Protein AF-A0A822JCE2-F1 (afdb_monomer)

Foldseek 3Di:
DFPFQWDQDPQPRDTDTDGPVCQDVQKHWDADPVRRRGTDIDGNVVRD

Secondary structure (DSSP, 8-state):
----EEEEPTTT--EEEE-GGGEETTEEEEEETTTTEEEEEEEGGG--

pLDDT: mean 78.04, std 10.02, range [39.47, 87.19]

Solvent-accessible surface area (backbone atoms only — not comparable to full-atom values): 3114 Å² total; per-residue (Å²): 134,84,71,71,46,68,47,62,40,89,86,73,62,49,72,44,84,39,47,72,85,54,33,60,95,47,35,23,79,48,59,46,74,94,68,68,44,66,78,42,77,44,50,54,85,76,69,120

Structure (mmCIF, N/CA/C/O backbone):
data_AF-A0A822JCE2-F1
#
_entry.id   AF-A0A822JCE2-F1
#
loop_
_atom_site.group_PDB
_atom_site.id
_atom_site.type_symbol
_atom_site.label_atom_id
_atom_site.label_alt_id
_atom_site.label_comp_id
_atom_site.label_asym_id
_atom_site.label_entity_id
_atom_site.label_seq_id
_atom_site.pdbx_PDB_ins_code
_atom_site.Cartn_x
_atom_site.Cartn_y
_atom_site.Cartn_z
_atom_site.occupancy
_atom_site.B_iso_or_equiv
_atom_site.auth_seq_id
_atom_site.auth_comp_id
_atom_site.auth_asym_id
_atom_site.auth_atom_id
_atom_site.pdbx_PDB_model_num
ATOM 1 N N . MET A 1 1 ? -10.935 5.855 -13.449 1.00 39.47 1 MET A N 1
ATOM 2 C CA . MET A 1 1 ? -10.546 6.483 -12.170 1.00 39.47 1 MET A CA 1
ATOM 3 C C . MET A 1 1 ? -9.432 5.636 -11.587 1.00 39.47 1 MET A C 1
ATOM 5 O O . MET A 1 1 ? -9.706 4.550 -11.098 1.00 39.47 1 MET A O 1
ATOM 9 N N . THR A 1 2 ? -8.181 6.050 -11.756 1.00 47.25 2 THR A N 1
ATOM 10 C CA . THR A 1 2 ? -7.027 5.335 -11.197 1.00 47.25 2 THR A CA 1
ATOM 11 C C . THR A 1 2 ? -6.939 5.739 -9.730 1.00 47.25 2 THR A C 1
ATOM 13 O O . THR A 1 2 ? -6.672 6.897 -9.425 1.00 47.25 2 THR A O 1
ATOM 16 N N . SER A 1 3 ? -7.307 4.838 -8.819 1.00 55.12 3 SER A N 1
ATOM 17 C CA . SER A 1 3 ? -7.123 5.067 -7.386 1.00 55.12 3 SER A CA 1
ATOM 18 C C . SER A 1 3 ? -5.655 4.784 -7.072 1.00 55.12 3 SER A C 1
ATOM 20 O O . SER A 1 3 ? -5.278 3.652 -6.782 1.00 55.12 3 SER A O 1
ATOM 22 N N . ASP A 1 4 ? -4.805 5.796 -7.242 1.00 66.75 4 ASP A N 1
ATOM 23 C CA . ASP A 1 4 ? -3.412 5.746 -6.799 1.00 66.75 4 ASP A CA 1
ATOM 24 C C . ASP A 1 4 ? -3.404 5.848 -5.263 1.00 66.75 4 ASP A C 1
ATOM 26 O O . ASP A 1 4 ? -3.541 6.932 -4.689 1.00 66.75 4 ASP A O 1
ATOM 30 N N . LYS A 1 5 ? -3.300 4.696 -4.586 1.00 77.50 5 LYS A N 1
ATOM 31 C CA . LYS A 1 5 ? -3.113 4.621 -3.132 1.00 77.50 5 LYS A CA 1
ATOM 32 C C . LYS A 1 5 ? -1.696 5.095 -2.820 1.00 77.50 5 LYS A C 1
ATOM 34 O O . LYS A 1 5 ? -0.729 4.573 -3.352 1.00 77.50 5 LYS A O 1
ATOM 39 N N . GLN A 1 6 ? -1.534 6.079 -1.945 1.00 79.25 6 GLN A N 1
ATOM 40 C CA . GLN A 1 6 ? -0.201 6.529 -1.534 1.00 79.25 6 GLN A CA 1
ATOM 41 C C . GLN A 1 6 ? 0.109 5.994 -0.144 1.00 79.25 6 GLN A C 1
ATOM 43 O O . GLN A 1 6 ? -0.626 6.262 0.805 1.00 79.25 6 GLN A O 1
ATOM 48 N N . TYR A 1 7 ? 1.206 5.255 -0.012 1.00 81.50 7 TYR A N 1
ATOM 49 C CA . TYR A 1 7 ? 1.699 4.823 1.286 1.00 81.50 7 TYR A CA 1
ATOM 50 C C . TYR A 1 7 ? 2.753 5.785 1.802 1.00 81.50 7 TYR A C 1
ATOM 52 O O . TYR A 1 7 ? 3.763 6.027 1.147 1.00 81.50 7 TYR A O 1
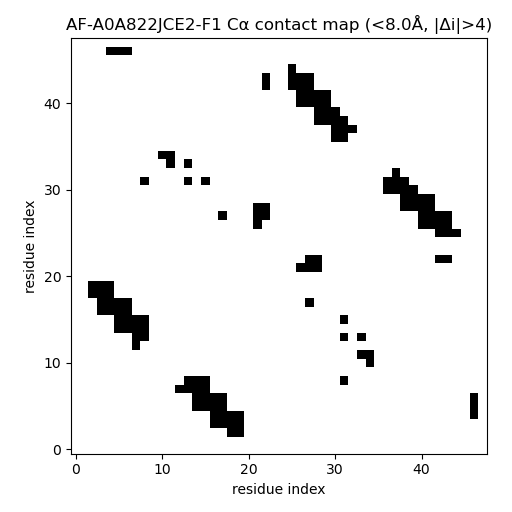ATOM 60 N N . LYS A 1 8 ? 2.562 6.296 3.014 1.00 83.12 8 LYS A N 1
ATOM 61 C CA . LYS A 1 8 ? 3.560 7.144 3.655 1.00 83.12 8 LYS A CA 1
ATOM 62 C C . LYS A 1 8 ? 4.492 6.293 4.505 1.00 83.12 8 LYS A C 1
ATOM 64 O O . LYS A 1 8 ? 4.059 5.708 5.494 1.00 83.12 8 LYS A O 1
ATOM 69 N N . CYS A 1 9 ? 5.773 6.257 4.147 1.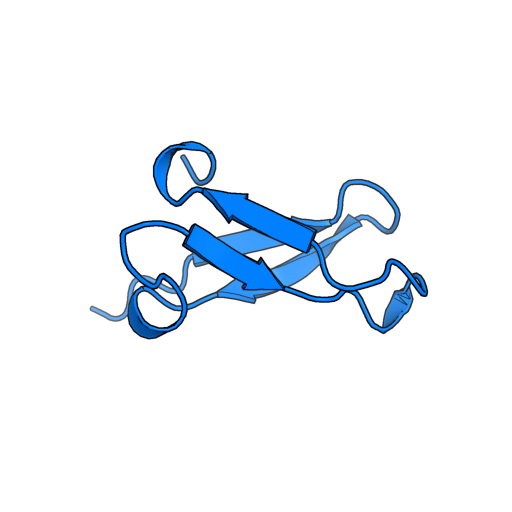00 82.56 9 CYS A N 1
ATOM 70 C CA . CYS A 1 9 ? 6.770 5.544 4.934 1.00 82.56 9 CYS 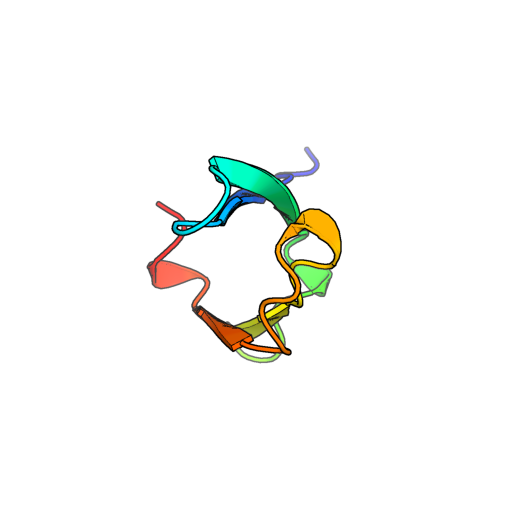A CA 1
ATOM 71 C C . CYS A 1 9 ? 6.826 6.123 6.361 1.00 82.56 9 CYS A C 1
ATOM 73 O O . CYS A 1 9 ? 7.025 7.331 6.513 1.00 82.56 9 CYS A O 1
ATOM 75 N N . PRO A 1 10 ? 6.696 5.305 7.419 1.00 78.69 10 PRO A N 1
ATOM 76 C CA . PRO A 1 10 ? 6.706 5.798 8.795 1.00 78.69 10 PRO A CA 1
ATOM 77 C C . PRO A 1 10 ? 8.069 6.364 9.216 1.00 78.69 10 PRO A C 1
ATOM 79 O O . PRO A 1 10 ? 8.127 7.180 10.130 1.00 78.69 10 PRO A O 1
ATOM 82 N N . ASN A 1 11 ? 9.153 5.960 8.543 1.00 81.38 11 ASN A N 1
ATOM 83 C CA . ASN A 1 11 ? 10.514 6.318 8.933 1.00 81.38 11 ASN A CA 1
ATOM 84 C C . ASN A 1 11 ? 10.942 7.680 8.359 1.00 81.38 11 ASN A C 1
ATOM 86 O O . ASN A 1 11 ? 11.278 8.601 9.096 1.00 81.38 11 ASN A O 1
ATOM 90 N N . CYS A 1 12 ? 10.852 7.851 7.038 1.00 84.81 12 CYS A N 1
ATOM 91 C CA . CYS A 1 12 ? 11.242 9.097 6.361 1.00 84.81 12 CYS A CA 1
ATOM 92 C C . CYS A 1 12 ? 10.071 9.983 5.934 1.00 84.81 12 CYS A C 1
ATOM 94 O O . CYS A 1 12 ? 10.296 11.055 5.377 1.00 84.81 12 CYS A O 1
ATOM 96 N N . LYS A 1 13 ? 8.823 9.553 6.163 1.00 81.62 13 LYS A N 1
ATOM 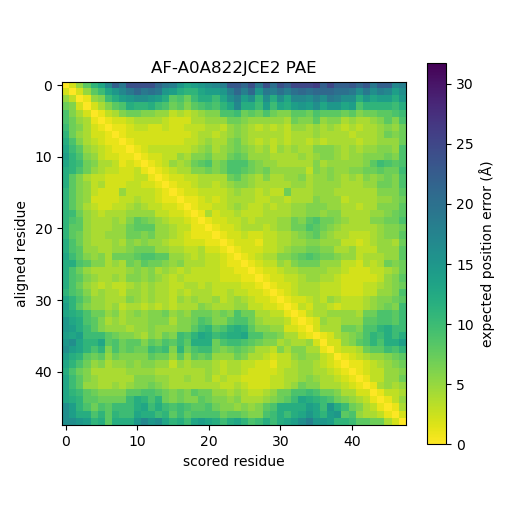97 C CA . LYS A 1 13 ? 7.604 10.264 5.739 1.00 81.62 13 LYS A CA 1
ATOM 98 C C . LYS A 1 13 ? 7.483 10.451 4.222 1.00 81.62 13 LYS A C 1
ATOM 100 O O . LYS A 1 13 ? 6.638 11.236 3.792 1.00 81.62 13 LYS A O 1
ATOM 105 N N . HIS A 1 14 ? 8.278 9.725 3.435 1.00 83.62 14 HIS A N 1
ATOM 106 C CA . HIS A 1 14 ? 8.208 9.747 1.980 1.00 83.62 14 HIS A CA 1
ATOM 107 C C . HIS A 1 14 ? 6.933 9.046 1.500 1.00 83.62 14 HIS A C 1
ATOM 109 O O . HIS A 1 14 ? 6.571 7.987 2.022 1.00 83.62 14 HIS A O 1
ATOM 115 N N . SER A 1 15 ? 6.249 9.648 0.529 1.00 81.94 15 SER A N 1
ATOM 116 C CA . SER A 1 15 ? 5.048 9.074 -0.077 1.00 81.94 15 SER A CA 1
ATOM 117 C C . SER A 1 15 ? 5.445 8.153 -1.219 1.00 81.94 15 SER A C 1
ATOM 119 O O . SER A 1 15 ? 5.993 8.597 -2.222 1.00 81.94 15 SER A O 1
ATOM 121 N N . ILE A 1 16 ? 5.149 6.872 -1.065 1.00 82.88 16 ILE A N 1
ATOM 122 C CA . ILE A 1 16 ? 5.365 5.851 -2.075 1.00 82.88 16 ILE A CA 1
ATOM 123 C C . ILE A 1 16 ? 4.045 5.660 -2.827 1.00 82.88 16 ILE A C 1
ATOM 125 O O . ILE A 1 16 ? 3.042 5.294 -2.203 1.00 82.88 16 ILE A O 1
ATOM 129 N N . PRO A 1 17 ? 4.003 5.927 -4.142 1.00 81.31 17 PRO A N 1
ATOM 130 C CA . PRO A 1 17 ? 2.820 5.655 -4.939 1.00 81.31 17 PRO A CA 1
ATOM 131 C C . PRO A 1 17 ? 2.652 4.140 -5.094 1.00 81.31 17 PRO A C 1
ATOM 133 O O . PRO A 1 17 ? 3.564 3.453 -5.547 1.00 81.31 17 PRO A O 1
ATOM 136 N N . LEU A 1 18 ? 1.485 3.631 -4.711 1.00 81.88 18 LEU A N 1
ATOM 137 C CA . LEU A 1 18 ? 1.082 2.240 -4.867 1.00 81.88 18 LEU A CA 1
ATOM 138 C C . LEU A 1 18 ? -0.181 2.167 -5.711 1.00 81.88 18 LEU A C 1
ATOM 140 O O . LEU A 1 18 ? -1.125 2.947 -5.572 1.00 81.88 18 LEU A O 1
ATOM 144 N N . ARG A 1 19 ? -0.226 1.177 -6.584 1.00 82.81 19 ARG A N 1
ATOM 145 C CA . ARG A 1 19 ? -1.391 0.882 -7.405 1.00 82.81 19 ARG A CA 1
ATOM 146 C C . ARG A 1 19 ? -2.033 -0.386 -6.893 1.00 82.81 19 ARG A C 1
ATOM 148 O O . ARG A 1 19 ? -1.366 -1.264 -6.363 1.00 82.81 19 ARG A O 1
ATOM 155 N N . SER A 1 20 ? -3.331 -0.539 -7.132 1.00 78.25 20 SER A N 1
ATOM 156 C CA . SER A 1 20 ? -4.042 -1.783 -6.807 1.00 78.25 20 SER A CA 1
ATOM 157 C C . SER A 1 20 ? -3.393 -3.017 -7.456 1.00 78.25 20 SER A C 1
ATOM 159 O O . SER A 1 20 ? -3.470 -4.106 -6.902 1.00 78.25 20 SER A O 1
ATOM 161 N N . ALA A 1 21 ? -2.720 -2.841 -8.600 1.00 82.06 21 ALA A N 1
ATOM 162 C CA . ALA A 1 21 ? -1.968 -3.894 -9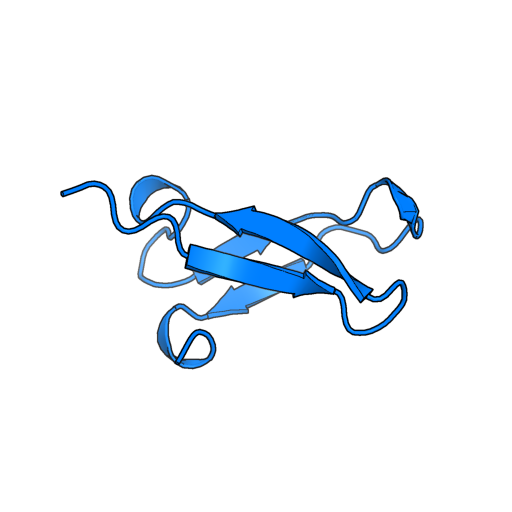.281 1.00 82.06 21 ALA A CA 1
ATOM 163 C C . ALA A 1 21 ? -0.710 -4.356 -8.520 1.00 82.06 21 ALA A C 1
ATOM 165 O O . ALA A 1 21 ? -0.269 -5.482 -8.729 1.00 82.06 21 ALA A O 1
ATOM 166 N N . ASP A 1 22 ? -0.157 -3.523 -7.634 1.00 82.81 22 ASP A N 1
ATOM 167 C CA . ASP A 1 22 ? 0.991 -3.880 -6.793 1.00 82.81 22 ASP A CA 1
ATOM 168 C C . ASP A 1 22 ? 0.583 -4.799 -5.629 1.00 82.81 22 ASP A C 1
ATOM 170 O O . ASP A 1 22 ? 1.434 -5.447 -5.021 1.00 82.81 22 ASP A O 1
ATOM 17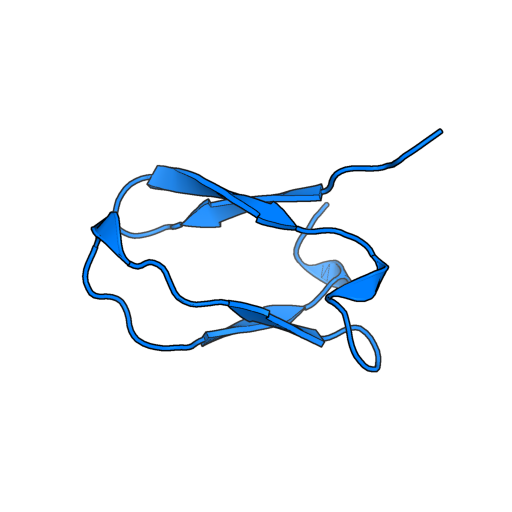4 N N . PHE A 1 23 ? -0.719 -4.894 -5.325 1.00 84.56 23 PHE A N 1
ATOM 175 C CA . PHE A 1 23 ? -1.243 -5.762 -4.274 1.00 84.56 23 PHE A CA 1
ATOM 176 C C . PHE A 1 23 ? -1.527 -7.159 -4.817 1.00 84.56 23 PHE A C 1
ATOM 178 O O . PHE A 1 23 ? -2.559 -7.427 -5.435 1.00 84.56 23 PHE A O 1
ATOM 185 N N . ILE A 1 24 ? -0.648 -8.101 -4.500 1.00 84.69 24 ILE A N 1
ATOM 186 C CA . ILE A 1 24 ? -0.853 -9.515 -4.791 1.00 84.69 24 ILE A CA 1
ATOM 187 C C . ILE A 1 24 ? -1.585 -10.130 -3.597 1.00 84.69 24 ILE A C 1
ATOM 189 O O . ILE A 1 24 ? -1.057 -10.200 -2.491 1.00 84.69 24 ILE A O 1
ATOM 193 N N . ARG A 1 25 ? -2.837 -10.558 -3.810 1.00 86.38 25 ARG A N 1
ATOM 194 C CA . ARG A 1 25 ? -3.735 -11.075 -2.751 1.00 86.38 25 ARG A CA 1
ATOM 195 C C . ARG A 1 25 ? -3.952 -10.082 -1.594 1.00 86.38 25 ARG A C 1
ATOM 197 O O . ARG A 1 25 ? -4.115 -10.496 -0.452 1.00 86.38 25 ARG A O 1
ATOM 204 N N . GLY A 1 26 ? -3.957 -8.782 -1.896 1.00 83.62 26 GLY A N 1
ATOM 205 C CA . GLY A 1 26 ? -4.140 -7.725 -0.896 1.00 83.62 26 GLY A CA 1
ATOM 206 C C . GLY A 1 26 ? -2.863 -7.328 -0.154 1.00 83.62 26 GLY A C 1
ATOM 207 O O . GLY A 1 26 ? -2.949 -6.547 0.787 1.00 83.62 26 GLY A O 1
ATOM 208 N N . ILE A 1 27 ? -1.692 -7.820 -0.574 1.00 85.50 27 ILE A N 1
ATOM 209 C CA . ILE A 1 27 ? -0.393 -7.450 -0.004 1.00 85.50 27 ILE A CA 1
ATOM 210 C C . ILE A 1 27 ? 0.490 -6.857 -1.103 1.00 85.50 27 ILE A C 1
ATOM 212 O O . ILE A 1 27 ? 0.742 -7.513 -2.111 1.00 85.50 27 ILE A O 1
ATOM 216 N N . ALA A 1 28 ? 0.982 -5.636 -0.904 1.00 87.19 28 ALA A N 1
ATOM 217 C CA . ALA A 1 28 ? 2.000 -5.017 -1.744 1.00 87.19 28 ALA A CA 1
ATOM 218 C C . ALA A 1 28 ? 3.372 -5.146 -1.088 1.00 87.19 28 ALA A C 1
ATOM 220 O O . ALA A 1 28 ? 3.523 -4.903 0.109 1.00 87.19 28 ALA A O 1
ATOM 221 N N . MET A 1 29 ? 4.381 -5.523 -1.868 1.00 85.75 29 MET A N 1
ATOM 222 C CA . MET A 1 29 ? 5.768 -5.540 -1.410 1.00 85.75 29 MET A CA 1
ATOM 223 C C . MET A 1 29 ? 6.430 -4.237 -1.836 1.00 85.75 29 MET A C 1
ATOM 225 O O . MET A 1 29 ? 6.460 -3.909 -3.019 1.00 85.75 29 MET A O 1
ATOM 229 N N . VAL A 1 30 ? 6.924 -3.473 -0.870 1.00 82.94 30 VAL A N 1
ATOM 230 C CA . VAL A 1 30 ? 7.365 -2.099 -1.088 1.00 82.94 30 VAL A CA 1
ATOM 231 C C . VAL A 1 30 ? 8.676 -1.880 -0.360 1.00 82.94 30 VAL A C 1
ATOM 233 O O . VAL A 1 30 ? 8.875 -2.352 0.753 1.00 82.94 30 VAL A O 1
ATOM 236 N N . SER A 1 31 ? 9.597 -1.171 -0.989 1.00 82.25 31 SER A N 1
ATOM 237 C CA . SER A 1 31 ? 10.892 -0.831 -0.405 1.00 82.25 31 SER A CA 1
ATOM 238 C C . SER A 1 31 ? 11.075 0.675 -0.468 1.00 82.25 31 SER A C 1
ATOM 240 O O . SER A 1 31 ? 10.932 1.273 -1.533 1.00 82.25 31 SER A O 1
ATOM 242 N N . CYS A 1 32 ? 11.394 1.291 0.668 1.00 81.75 32 CYS A N 1
ATOM 243 C CA . CYS A 1 32 ? 11.687 2.718 0.726 1.00 81.75 32 CYS A CA 1
ATOM 244 C C . CYS A 1 32 ? 13.181 2.922 0.480 1.00 81.75 32 CYS A C 1
ATOM 246 O O . CYS A 1 32 ? 14.003 2.788 1.389 1.00 81.75 32 CYS A O 1
ATOM 248 N N . VAL A 1 33 ? 13.518 3.254 -0.767 1.00 77.75 33 VAL A N 1
ATOM 249 C CA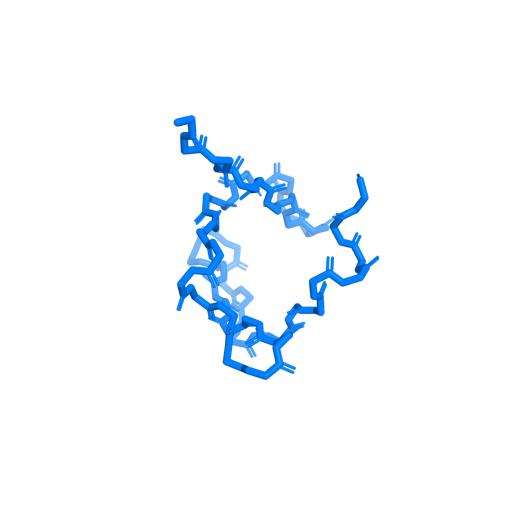 . VAL A 1 33 ? 14.904 3.492 -1.190 1.00 77.75 33 VAL A CA 1
ATOM 250 C C . VAL A 1 33 ? 15.485 4.728 -0.493 1.00 77.75 33 VAL A C 1
ATOM 252 O O . VAL A 1 33 ? 16.625 4.679 -0.044 1.00 77.75 33 VAL A O 1
ATOM 255 N N . ASP A 1 34 ? 14.690 5.786 -0.297 1.00 77.88 34 ASP A N 1
ATOM 256 C CA . ASP A 1 34 ? 15.127 7.038 0.344 1.00 77.88 34 ASP A CA 1
ATOM 257 C C . ASP A 1 34 ? 15.637 6.866 1.775 1.00 77.88 34 ASP A C 1
ATOM 259 O O . ASP A 1 34 ? 16.520 7.591 2.224 1.00 77.88 34 ASP A O 1
ATOM 263 N N . CYS A 1 35 ? 15.059 5.924 2.515 1.00 80.38 35 CYS A N 1
ATOM 264 C CA . CYS A 1 35 ? 15.363 5.722 3.923 1.00 80.38 35 CYS A CA 1
ATOM 265 C C . CYS A 1 35 ? 16.220 4.487 4.194 1.00 80.38 35 CYS A C 1
ATOM 267 O O . CYS A 1 35 ? 16.510 4.192 5.352 1.00 80.38 35 CYS A O 1
ATOM 269 N N . GLY A 1 36 ? 16.593 3.748 3.142 1.00 78.06 36 GLY A N 1
ATOM 270 C CA . GLY A 1 36 ? 17.291 2.469 3.262 1.00 78.06 36 GLY A CA 1
ATOM 271 C C . GLY A 1 36 ? 16.473 1.400 3.990 1.00 78.06 36 GLY A C 1
ATOM 272 O O . GLY A 1 36 ? 17.022 0.385 4.416 1.00 78.06 36 GLY A O 1
ATOM 273 N N . MET A 1 37 ? 15.164 1.618 4.161 1.00 76.00 37 MET A N 1
ATOM 274 C CA . MET A 1 37 ? 14.286 0.610 4.733 1.00 76.00 37 MET A CA 1
ATOM 275 C C . MET A 1 37 ? 14.112 -0.472 3.671 1.00 76.00 37 MET A C 1
ATOM 277 O O . MET A 1 37 ? 13.596 -0.214 2.579 1.00 76.00 37 MET A O 1
ATOM 281 N N . GLY A 1 38 ? 14.597 -1.670 4.004 1.00 74.69 38 GLY A N 1
ATOM 282 C CA . GLY A 1 38 ? 14.500 -2.847 3.147 1.00 74.69 38 GLY A CA 1
ATOM 283 C C . GLY A 1 38 ? 13.056 -3.172 2.776 1.00 74.69 38 GLY A C 1
ATOM 284 O O . GLY A 1 38 ? 12.119 -2.551 3.264 1.00 74.69 38 GLY A O 1
ATOM 285 N N . SER A 1 39 ? 12.865 -4.143 1.891 1.00 81.12 39 SER A N 1
ATOM 286 C CA . SER A 1 39 ? 11.535 -4.538 1.427 1.00 81.12 39 SER A CA 1
ATOM 287 C C . SER A 1 39 ? 10.629 -4.933 2.598 1.00 81.12 39 SER A C 1
ATOM 289 O O . SER A 1 39 ? 10.967 -5.815 3.385 1.00 81.12 39 SER A O 1
ATOM 291 N N . PHE A 1 40 ? 9.467 -4.296 2.695 1.00 82.81 40 PHE A N 1
ATOM 292 C CA . PHE A 1 40 ? 8.418 -4.600 3.658 1.00 82.81 40 PHE A CA 1
ATOM 293 C C . PHE A 1 40 ? 7.096 -4.833 2.932 1.00 82.81 40 PHE A C 1
ATOM 295 O O . PHE A 1 40 ? 6.903 -4.431 1.785 1.00 82.81 40 PHE A O 1
ATOM 302 N N . THR A 1 41 ? 6.181 -5.530 3.590 1.00 86.19 41 THR A N 1
ATOM 303 C CA . THR A 1 41 ? 4.848 -5.797 3.057 1.00 86.19 41 THR A CA 1
ATOM 304 C C . THR A 1 41 ? 3.844 -4.797 3.610 1.00 86.19 41 THR A C 1
ATOM 306 O O . THR A 1 41 ? 3.915 -4.391 4.769 1.00 86.19 41 THR A O 1
ATOM 309 N N . ILE A 1 42 ? 2.900 -4.396 2.768 1.00 84.19 42 ILE A N 1
ATOM 310 C CA . ILE A 1 42 ? 1.826 -3.468 3.102 1.00 84.19 42 ILE A CA 1
ATOM 311 C C . ILE A 1 42 ? 0.516 -4.130 2.728 1.00 84.19 42 ILE A C 1
ATOM 313 O O . ILE A 1 42 ? 0.323 -4.532 1.583 1.00 84.19 42 ILE A O 1
ATOM 317 N N . GLU A 1 43 ? -0.389 -4.238 3.687 1.00 85.25 43 GLU A N 1
ATOM 318 C CA . GLU A 1 43 ? -1.721 -4.767 3.431 1.00 85.25 43 GLU 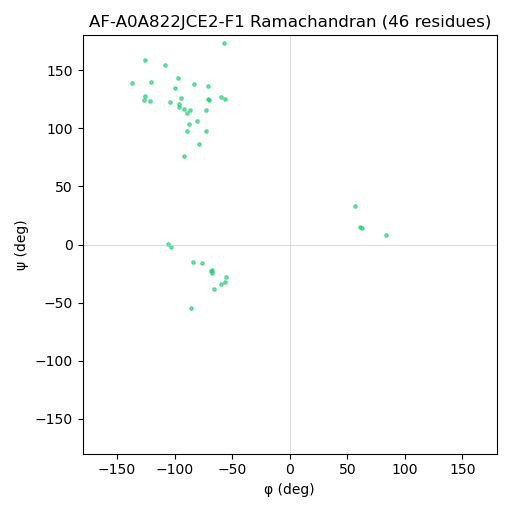A CA 1
ATOM 319 C C . GLU A 1 43 ? -2.632 -3.662 2.889 1.00 85.25 43 GLU A C 1
ATOM 321 O O . GLU A 1 43 ? -2.634 -2.532 3.383 1.00 85.25 43 GLU A O 1
ATOM 326 N N . ASP A 1 44 ? -3.437 -3.992 1.882 1.00 78.06 44 ASP A N 1
ATOM 327 C CA . ASP A 1 44 ? -4.400 -3.078 1.260 1.00 78.06 44 ASP A CA 1
ATOM 328 C C . ASP A 1 44 ? -5.384 -2.486 2.288 1.00 78.06 44 ASP A C 1
ATOM 330 O O . ASP A 1 44 ? -5.777 -1.322 2.183 1.00 78.06 44 ASP A O 1
ATOM 334 N N . THR A 1 45 ? -5.715 -3.270 3.318 1.00 73.94 45 THR A N 1
ATOM 335 C CA . THR A 1 45 ? -6.605 -2.915 4.434 1.00 73.94 45 THR A CA 1
ATOM 336 C C . THR A 1 45 ? -6.042 -1.828 5.349 1.00 73.94 45 THR A C 1
ATOM 338 O O . THR A 1 45 ? -6.816 -1.128 6.005 1.00 73.94 45 THR A O 1
ATOM 341 N N . LEU A 1 46 ? -4.716 -1.669 5.393 1.00 67.19 46 LEU A N 1
ATOM 342 C CA . LEU A 1 46 ? -4.028 -0.646 6.186 1.00 67.19 46 LEU A CA 1
ATOM 343 C C . LEU A 1 46 ? -3.966 0.704 5.459 1.00 67.19 46 LEU A C 1
ATOM 345 O O . LEU A 1 46 ? -3.712 1.733 6.083 1.00 67.1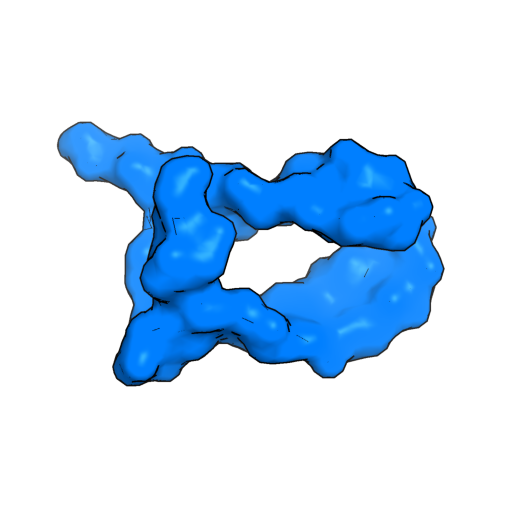9 46 LEU A O 1
ATOM 349 N N . LEU A 1 47 ? -4.226 0.709 4.150 1.00 65.25 47 LEU A N 1
ATOM 350 C CA . LEU A 1 47 ? -4.355 1.904 3.322 1.00 65.25 47 LEU A CA 1
ATOM 351 C C . LEU A 1 47 ? -5.826 2.328 3.290 1.00 65.25 47 LEU A C 1
ATOM 353 O O . LEU A 1 47 ? -6.541 2.047 2.323 1.00 65.25 47 LEU A O 1
ATOM 357 N N . ARG A 1 48 ? -6.274 2.938 4.390 1.00 55.91 48 ARG A N 1
ATOM 358 C CA . ARG A 1 48 ? -7.587 3.583 4.517 1.00 55.91 48 ARG A CA 1
ATOM 359 C C . ARG A 1 48 ? -7.525 5.061 4.165 1.00 55.91 48 ARG A C 1
ATOM 361 O O . ARG A 1 48 ? -6.554 5.720 4.595 1.00 55.91 48 ARG A O 1
#

Sequence (48 aa):
MTSDKQYKCPNCKHSIPLRSADFIRGIAMVSCVDCGMGSFTIEDTLLR

Nearest PDB structures (foldseek):
  5vz1-assembly1_B  TM=3.825E-01  e=7.294E+00  Homo sapiens
  7aoe-assembly1_G  TM=3.584E-01  e=8.847E+00  Schizosaccharomyces pombe 972h-

Radius of gyration: 10.38 Å; Cα contacts (8 Å, |Δi|>4): 70; chains: 1; bounding box: 28×21×21 Å

Mean predicted aligned error: 6.09 Å